Protein AF-A0A7S0EI15-F1 (afdb_monomer_lite)

Foldseek 3Di:
DCPVVDVQLADWDDQVPPDIDRPNQQCQAPQWDADPPGDIPRSVVLQVVQQVDAAPQPRHGRFGRFALPPPGPHTHGSSRLVVVQQWDADDPVRHTHRDPVPPDPVTRPDDDDDPPNPDD

Sequence (120 aa):
GDSAAAVQCGRMLPTGAGGWAHVNCLLWSSEVFEKEAGVVHGAPAALRRARRTFCAHCQMPGASVGCNAKKCANTYHFACARAAGVLYVLDSASTTYCCAEHVPPRLRGLPLPLRGERSV

Organism: NCBI:txid33657

pLDDT: mean 76.92, std 14.03, range [31.59, 94.88]

Radius of gyration: 13.56 Å; chains: 1; bounding box: 30×33×34 Å

InterPro domains:
  IPR001965 Zinc finger, PHD-type [SM00249] (54-103)
  IPR011011 Zinc finger, FYVE/PHD-type [SSF57903] (53-109)
  IPR013083 Zinc finger, RING/FYVE/PHD-type [G3DSA:3.30.40.10] (2-103)
  IPR034732 Extended PHD (ePHD) domain [PS51805] (1-103)

Structure (mmCIF, N/CA/C/O backbone):
data_AF-A0A7S0EI15-F1
#
_entry.id   AF-A0A7S0EI15-F1
#
loop_
_atom_site.group_PDB
_atom_site.id
_atom_site.type_symbol
_atom_site.label_atom_id
_atom_site.label_alt_id
_atom_site.label_comp_id
_atom_site.label_asym_id
_atom_site.label_entity_id
_atom_site.label_seq_id
_atom_site.pdbx_PDB_ins_code
_atom_site.Cartn_x
_atom_site.Cartn_y
_atom_site.Cartn_z
_atom_site.occupancy
_atom_site.B_iso_or_equiv
_atom_site.auth_seq_id
_atom_site.auth_comp_id
_atom_site.auth_asym_id
_atom_site.auth_atom_id
_atom_site.pdbx_PDB_model_num
ATOM 1 N N . GLY A 1 1 ? -11.994 -17.987 -3.245 1.00 41.94 1 GLY A N 1
ATOM 2 C CA . GLY A 1 1 ? -11.507 -17.019 -2.243 1.00 41.94 1 GLY A CA 1
ATOM 3 C C . GLY A 1 1 ? -10.588 -15.987 -2.865 1.00 41.94 1 GLY A C 1
ATOM 4 O O . GLY A 1 1 ? -10.846 -14.801 -2.724 1.00 41.94 1 GLY A O 1
ATOM 5 N N . ASP A 1 2 ? -9.560 -16.424 -3.595 1.00 49.69 2 ASP A N 1
ATOM 6 C CA . ASP A 1 2 ? -8.448 -15.563 -4.040 1.00 49.69 2 ASP A CA 1
ATOM 7 C C . ASP A 1 2 ? -8.696 -14.713 -5.296 1.00 49.69 2 ASP A C 1
ATOM 9 O O . ASP A 1 2 ? -8.020 -13.707 -5.510 1.00 49.69 2 ASP A O 1
ATOM 13 N N . SER A 1 3 ? -9.683 -15.063 -6.125 1.00 55.22 3 SER A N 1
ATOM 14 C CA . SER A 1 3 ? -9.892 -14.419 -7.430 1.00 55.22 3 SER A CA 1
ATOM 15 C C . SER A 1 3 ? -10.321 -12.951 -7.324 1.00 55.22 3 SER A C 1
ATOM 17 O O . SER A 1 3 ? -9.864 -12.123 -8.104 1.00 55.22 3 SER A O 1
ATOM 19 N N . ALA A 1 4 ? -11.150 -12.593 -6.337 1.00 58.50 4 ALA A N 1
ATOM 20 C CA . ALA A 1 4 ? -11.595 -11.209 -6.162 1.00 58.50 4 ALA A CA 1
ATOM 21 C C . ALA A 1 4 ? -10.459 -10.299 -5.671 1.00 58.50 4 ALA A C 1
ATOM 23 O O . ALA A 1 4 ? -10.308 -9.184 -6.162 1.00 58.50 4 ALA A O 1
ATOM 24 N N . ALA A 1 5 ? -9.622 -10.778 -4.746 1.00 58.31 5 ALA A N 1
ATOM 25 C CA . ALA A 1 5 ? -8.455 -10.030 -4.288 1.00 58.31 5 ALA A CA 1
ATOM 26 C C . ALA A 1 5 ? -7.421 -9.860 -5.414 1.00 58.31 5 ALA A C 1
ATOM 28 O O . ALA A 1 5 ? -6.882 -8.765 -5.572 1.00 58.31 5 ALA A O 1
ATOM 29 N N . ALA A 1 6 ? -7.197 -10.896 -6.232 1.00 61.88 6 ALA A N 1
ATOM 30 C CA . ALA A 1 6 ? -6.299 -10.838 -7.386 1.00 61.88 6 ALA A CA 1
ATOM 31 C C . ALA A 1 6 ? -6.751 -9.801 -8.431 1.00 61.88 6 ALA A C 1
ATOM 33 O O . ALA A 1 6 ? -5.946 -8.978 -8.863 1.00 61.88 6 ALA A O 1
ATOM 34 N N . VAL A 1 7 ? -8.048 -9.765 -8.769 1.00 66.62 7 VAL A N 1
ATOM 35 C CA . VAL A 1 7 ? -8.607 -8.758 -9.696 1.00 66.62 7 VAL A CA 1
ATOM 36 C C . VAL A 1 7 ? -8.364 -7.338 -9.179 1.00 66.62 7 VAL A C 1
ATOM 38 O O . VAL A 1 7 ? -7.999 -6.449 -9.941 1.00 66.62 7 VAL A O 1
ATOM 41 N N . GLN A 1 8 ? -8.507 -7.122 -7.871 1.00 74.06 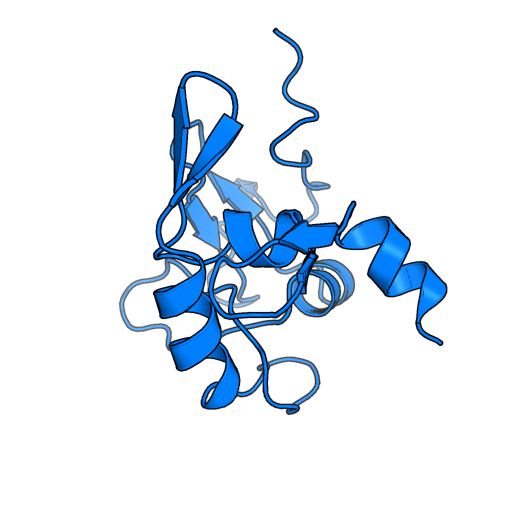8 GLN A N 1
ATOM 42 C CA . GLN A 1 8 ? -8.323 -5.801 -7.272 1.00 74.06 8 GLN A CA 1
ATOM 43 C C . GLN A 1 8 ? -6.848 -5.393 -7.170 1.00 74.06 8 GLN A C 1
ATOM 45 O O . GLN A 1 8 ? -6.500 -4.238 -7.408 1.00 74.06 8 GLN A O 1
ATOM 50 N N . CYS A 1 9 ? -5.960 -6.321 -6.812 1.00 81.94 9 CYS A N 1
ATOM 51 C CA . CYS A 1 9 ? -4.538 -6.023 -6.640 1.00 81.94 9 CYS A CA 1
ATOM 52 C C . CYS A 1 9 ? -3.793 -5.859 -7.981 1.00 81.94 9 CYS A C 1
ATOM 54 O O . CYS A 1 9 ? -2.680 -5.324 -8.000 1.00 81.94 9 CYS A O 1
ATOM 56 N N . GLY A 1 10 ? -4.421 -6.250 -9.093 1.00 84.25 10 GLY A N 1
ATOM 57 C CA . GLY A 1 10 ? -3.878 -6.127 -10.441 1.00 84.25 10 GLY A CA 1
ATOM 58 C C . GLY A 1 10 ? -2.874 -7.232 -10.778 1.00 84.25 10 GLY A C 1
ATOM 59 O O . GLY A 1 10 ? -2.726 -8.207 -10.047 1.00 84.25 10 GLY A O 1
ATOM 60 N N . ARG A 1 11 ? -2.170 -7.085 -11.908 1.00 85.25 11 ARG A N 1
ATOM 61 C CA . ARG A 1 11 ? -1.224 -8.099 -12.414 1.00 85.25 11 ARG A CA 1
ATOM 62 C C . ARG A 1 11 ? -0.058 -8.372 -11.454 1.00 85.25 11 ARG A C 1
ATOM 64 O O . ARG A 1 11 ? 0.322 -7.506 -10.667 1.00 85.25 11 ARG A O 1
ATOM 71 N N . MET A 1 12 ? 0.565 -9.540 -11.585 1.00 86.75 12 MET A N 1
ATOM 72 C CA . MET A 1 12 ? 1.792 -9.888 -10.862 1.00 86.75 12 MET A CA 1
ATOM 73 C C . MET A 1 12 ? 3.023 -9.255 -11.518 1.00 86.75 12 MET A C 1
ATOM 75 O O . MET A 1 12 ? 3.150 -9.250 -12.741 1.00 86.75 12 MET A O 1
ATOM 79 N N . LEU A 1 13 ? 3.944 -8.761 -10.696 1.00 85.06 13 LEU A N 1
ATOM 80 C CA . LEU A 1 13 ? 5.259 -8.280 -11.100 1.00 85.06 13 LEU A CA 1
ATOM 81 C C . LEU A 1 13 ? 6.358 -9.136 -10.460 1.00 85.06 13 LEU A C 1
ATOM 83 O O . LEU A 1 13 ? 6.220 -9.534 -9.295 1.00 85.06 13 LEU A O 1
ATOM 87 N N . PRO A 1 14 ? 7.457 -9.403 -11.186 1.00 84.44 14 PRO A N 1
ATOM 88 C CA . PRO A 1 14 ? 8.622 -10.057 -10.614 1.00 84.44 14 PRO A CA 1
ATOM 89 C C . PRO A 1 14 ? 9.285 -9.119 -9.601 1.00 84.44 14 PRO A C 1
ATOM 91 O O . PRO A 1 14 ? 9.452 -7.926 -9.841 1.00 84.44 14 PRO A O 1
ATOM 94 N N . THR A 1 15 ? 9.671 -9.653 -8.446 1.00 81.62 15 THR A N 1
ATOM 95 C CA . THR A 1 15 ? 10.151 -8.837 -7.318 1.00 81.62 15 THR A CA 1
ATOM 96 C C . THR A 1 15 ? 11.670 -8.691 -7.271 1.00 81.62 15 THR A C 1
ATOM 98 O O . THR A 1 15 ? 12.196 -8.042 -6.369 1.00 81.62 15 THR A O 1
ATOM 101 N N . GLY A 1 16 ? 12.392 -9.343 -8.190 1.00 75.62 16 GLY A N 1
ATOM 102 C CA . GLY A 1 16 ? 13.858 -9.431 -8.187 1.00 75.62 16 GLY A CA 1
ATOM 103 C C . GLY A 1 16 ? 14.443 -10.292 -7.056 1.00 75.62 16 GLY A C 1
ATOM 104 O O . GLY A 1 16 ? 15.639 -10.548 -7.047 1.00 75.62 16 GLY A O 1
ATOM 105 N N . ALA A 1 17 ? 13.612 -10.779 -6.126 1.00 69.56 17 ALA A N 1
ATOM 106 C CA . ALA A 1 17 ? 14.001 -11.625 -4.994 1.00 69.56 17 ALA A CA 1
ATOM 107 C C . ALA A 1 17 ? 13.529 -13.086 -5.159 1.00 69.56 17 ALA A C 1
ATOM 109 O O . ALA A 1 17 ? 13.254 -13.764 -4.172 1.00 69.56 17 ALA A O 1
ATOM 110 N N . GLY A 1 18 ? 13.366 -13.548 -6.405 1.00 78.88 18 GLY A N 1
ATOM 111 C CA . GLY A 1 18 ? 12.894 -14.904 -6.715 1.00 78.88 18 GLY A CA 1
ATOM 112 C C . GLY A 1 18 ? 11.396 -15.135 -6.475 1.00 78.88 18 GLY A C 1
ATOM 113 O O . GLY A 1 18 ? 10.972 -16.274 -6.319 1.00 78.88 18 GLY A O 1
ATOM 114 N N . GLY A 1 19 ? 10.586 -14.072 -6.426 1.00 83.81 19 GLY A N 1
ATOM 115 C CA . GLY A 1 19 ? 9.142 -14.176 -6.215 1.00 83.81 19 GLY A CA 1
ATOM 116 C C . GLY A 1 19 ? 8.335 -13.178 -7.036 1.00 83.81 19 GLY A C 1
ATOM 117 O O . GLY A 1 19 ? 8.880 -12.377 -7.796 1.00 83.81 19 GLY A O 1
ATOM 118 N N . TRP A 1 20 ? 7.023 -13.208 -6.825 1.00 87.00 20 TRP A N 1
ATOM 119 C CA . TRP A 1 20 ? 6.054 -12.365 -7.515 1.00 87.00 20 TRP A CA 1
ATOM 120 C C . TRP A 1 20 ? 5.183 -11.630 -6.501 1.00 87.00 20 TRP A C 1
ATOM 122 O O . TRP A 1 20 ? 4.868 -12.172 -5.441 1.00 87.00 20 TRP A O 1
ATOM 132 N N . ALA A 1 21 ? 4.778 -10.409 -6.826 1.00 87.50 21 ALA A N 1
ATOM 133 C CA . ALA A 1 21 ? 3.828 -9.650 -6.023 1.00 87.50 21 ALA A CA 1
ATOM 134 C C . ALA A 1 21 ? 2.894 -8.847 -6.925 1.00 87.50 21 ALA A C 1
ATOM 136 O O . ALA A 1 21 ? 3.290 -8.419 -8.007 1.00 87.50 21 ALA A O 1
ATOM 137 N N . HIS A 1 22 ? 1.658 -8.624 -6.481 1.00 87.44 22 HIS A N 1
ATOM 138 C CA . HIS A 1 22 ? 0.714 -7.808 -7.236 1.00 87.44 22 HIS A CA 1
ATOM 139 C C . HIS A 1 22 ? 1.214 -6.365 -7.382 1.00 87.44 22 HIS A C 1
ATOM 141 O O . HIS A 1 22 ? 1.741 -5.780 -6.429 1.00 87.44 22 HIS A O 1
ATOM 147 N N . VAL A 1 23 ? 0.977 -5.772 -8.551 1.00 84.69 23 VAL A N 1
ATOM 148 C CA . VAL A 1 23 ? 1.401 -4.409 -8.886 1.00 84.69 23 VAL A CA 1
ATOM 149 C C . VAL A 1 23 ? 0.889 -3.381 -7.880 1.00 84.69 23 VAL A C 1
ATOM 151 O O . VAL A 1 23 ? 1.680 -2.584 -7.384 1.00 84.69 23 VAL A O 1
ATOM 154 N N . ASN A 1 24 ? -0.385 -3.440 -7.478 1.00 84.69 24 ASN A N 1
ATOM 155 C CA . ASN A 1 24 ? -0.921 -2.474 -6.520 1.00 84.69 24 ASN A CA 1
ATOM 156 C C . ASN A 1 24 ? -0.417 -2.724 -5.092 1.00 84.69 24 ASN A C 1
ATOM 158 O O . ASN A 1 24 ? -0.266 -1.776 -4.332 1.00 84.69 24 ASN A O 1
ATOM 162 N N . CYS A 1 25 ? -0.085 -3.965 -4.718 1.00 86.31 25 CYS A N 1
ATOM 163 C CA . CYS A 1 25 ? 0.557 -4.222 -3.426 1.00 86.31 25 CYS A CA 1
ATOM 164 C C . CYS A 1 25 ? 1.950 -3.584 -3.355 1.00 86.31 25 CYS A C 1
ATOM 166 O O . CYS A 1 25 ? 2.337 -3.079 -2.303 1.00 86.31 25 CYS A O 1
ATOM 168 N N . LEU A 1 26 ? 2.691 -3.589 -4.466 1.00 86.69 26 LEU A N 1
ATOM 169 C CA . LEU A 1 26 ? 3.999 -2.950 -4.549 1.00 86.69 26 LEU A CA 1
ATOM 170 C C . LEU A 1 26 ? 3.864 -1.430 -4.608 1.00 86.69 26 LEU A C 1
ATOM 172 O O . LEU A 1 26 ? 4.340 -0.771 -3.698 1.00 86.69 26 LEU A O 1
ATOM 176 N N . LEU A 1 27 ? 3.181 -0.880 -5.614 1.00 84.44 27 LEU A N 1
ATOM 177 C CA . LEU A 1 27 ? 3.148 0.566 -5.883 1.00 84.44 27 LEU A CA 1
ATOM 178 C C . LEU A 1 27 ? 2.541 1.419 -4.758 1.00 84.44 27 LEU A C 1
ATOM 180 O O . LEU A 1 27 ? 2.775 2.621 -4.719 1.00 84.44 27 LEU A O 1
ATOM 184 N N . TRP A 1 28 ? 1.763 0.810 -3.862 1.00 84.56 28 TRP A N 1
ATOM 185 C CA . TRP A 1 28 ? 1.181 1.470 -2.690 1.00 84.56 28 TRP A CA 1
ATOM 186 C C . TRP A 1 28 ? 1.988 1.262 -1.402 1.00 84.56 28 TRP A C 1
ATOM 188 O O . TRP A 1 28 ? 1.577 1.688 -0.322 1.00 84.56 28 TRP A O 1
ATOM 198 N N . SER A 1 29 ? 3.132 0.588 -1.492 1.00 86.50 29 SER A N 1
ATOM 199 C CA . SER A 1 29 ? 4.087 0.485 -0.392 1.00 86.50 29 SER A CA 1
ATOM 200 C C . SER A 1 29 ? 4.954 1.739 -0.337 1.00 86.50 29 SER A C 1
ATOM 202 O O . SER A 1 29 ? 5.425 2.210 -1.366 1.00 86.50 29 SER A O 1
ATOM 204 N N . SER A 1 30 ? 5.220 2.250 0.865 1.00 80.12 30 SER A N 1
ATOM 205 C CA . SER A 1 30 ? 5.930 3.521 1.076 1.00 80.12 30 SER A CA 1
ATOM 206 C C . SER A 1 30 ? 7.339 3.578 0.471 1.00 80.12 30 SER A C 1
ATOM 208 O O . SER A 1 30 ? 7.824 4.657 0.154 1.00 80.12 30 SER A O 1
ATOM 210 N N . GLU A 1 31 ? 8.012 2.437 0.322 1.00 82.94 31 GLU A N 1
ATOM 211 C CA . GLU A 1 31 ? 9.375 2.349 -0.219 1.00 82.94 31 GLU A CA 1
ATOM 212 C C . GLU A 1 31 ? 9.425 2.107 -1.727 1.00 82.94 31 GLU A C 1
ATOM 214 O O . GLU A 1 31 ? 10.515 2.055 -2.302 1.00 82.94 31 GLU A O 1
ATOM 219 N N . VAL A 1 32 ? 8.270 1.883 -2.356 1.00 86.50 32 VAL A N 1
ATOM 220 C CA . VAL A 1 32 ? 8.187 1.519 -3.765 1.00 86.50 32 VAL A CA 1
ATOM 221 C C . VAL A 1 32 ? 7.865 2.745 -4.590 1.00 86.50 32 VAL A C 1
ATOM 223 O O . VAL A 1 32 ? 6.918 3.480 -4.325 1.00 86.50 32 VAL A O 1
ATOM 226 N N . PHE A 1 33 ? 8.637 2.924 -5.647 1.00 82.50 33 PHE A N 1
ATOM 227 C CA . PHE A 1 33 ? 8.397 3.958 -6.634 1.00 82.50 33 PHE A CA 1
ATOM 228 C C . PHE A 1 33 ? 8.689 3.416 -8.027 1.00 82.50 33 PHE A C 1
ATOM 230 O O . PHE A 1 33 ? 9.462 2.473 -8.214 1.00 82.50 33 PHE A O 1
ATOM 237 N N . GLU A 1 34 ? 8.029 4.019 -9.002 1.00 81.44 34 GLU A N 1
ATOM 238 C CA . GLU A 1 34 ? 8.139 3.684 -10.413 1.00 81.44 34 GLU A CA 1
ATOM 239 C C . GLU A 1 34 ? 8.999 4.753 -11.086 1.00 81.44 34 GLU A C 1
ATOM 241 O O . GLU A 1 34 ? 8.786 5.947 -10.862 1.00 81.44 34 GLU A O 1
ATOM 246 N N . LYS A 1 35 ? 10.011 4.325 -11.841 1.00 78.50 35 LYS A N 1
ATOM 247 C CA . LYS A 1 35 ? 10.830 5.200 -12.689 1.00 78.50 35 LYS A CA 1
ATOM 248 C C . LYS A 1 35 ? 10.315 5.178 -14.132 1.00 78.50 35 LYS A C 1
ATOM 250 O O . LYS A 1 35 ? 9.331 4.509 -14.446 1.00 78.50 35 LYS A O 1
ATOM 255 N N . GLU A 1 36 ? 10.999 5.914 -15.006 1.00 78.12 36 GLU A N 1
ATOM 256 C CA . GLU A 1 36 ? 10.786 5.894 -16.455 1.00 78.12 36 GLU A CA 1
ATOM 257 C C . GLU A 1 36 ? 10.641 4.463 -17.000 1.00 78.12 36 GLU A C 1
ATOM 259 O O . GLU A 1 36 ? 11.234 3.512 -16.484 1.00 78.12 36 GLU A O 1
ATOM 264 N N . ALA A 1 37 ? 9.814 4.316 -18.038 1.00 75.31 37 ALA A N 1
ATOM 265 C CA . ALA A 1 37 ? 9.479 3.037 -18.672 1.00 75.31 37 ALA A CA 1
ATOM 266 C C . ALA A 1 37 ? 8.827 1.978 -17.750 1.00 75.31 37 ALA A C 1
ATOM 268 O O . ALA A 1 37 ? 8.767 0.802 -18.105 1.00 75.31 37 ALA A O 1
ATOM 269 N N . GLY A 1 38 ? 8.308 2.375 -16.583 1.00 72.81 38 GLY A N 1
ATOM 270 C CA . GLY A 1 38 ? 7.526 1.498 -15.707 1.00 72.81 38 GLY A CA 1
ATOM 271 C C . GLY A 1 38 ? 8.358 0.548 -14.842 1.00 72.81 38 GLY A C 1
ATOM 272 O O . GLY A 1 38 ? 7.863 -0.479 -14.366 1.00 72.81 38 GLY A O 1
ATOM 273 N N . VAL A 1 39 ? 9.640 0.865 -14.640 1.00 79.75 39 VAL A N 1
ATOM 274 C CA . VAL A 1 39 ? 10.532 0.061 -13.797 1.00 79.75 39 VAL A CA 1
ATOM 275 C C . VAL A 1 39 ? 10.236 0.329 -12.322 1.00 79.75 39 VAL A C 1
ATOM 277 O O . VAL A 1 39 ? 10.353 1.456 -11.838 1.00 79.75 39 VAL A O 1
ATOM 280 N N . VAL A 1 40 ? 9.884 -0.727 -11.585 1.00 82.81 40 VAL A N 1
ATOM 281 C CA . VAL A 1 40 ? 9.543 -0.657 -10.158 1.00 82.81 40 VAL A CA 1
ATOM 282 C C . VAL A 1 40 ? 10.786 -0.866 -9.293 1.00 82.81 40 VAL A C 1
ATOM 284 O O . VAL A 1 40 ? 11.433 -1.912 -9.346 1.00 82.81 40 VAL A O 1
ATOM 287 N N . HIS A 1 41 ? 11.090 0.111 -8.442 1.00 86.19 41 HIS A N 1
ATOM 288 C CA . HIS A 1 41 ? 12.191 0.071 -7.479 1.00 86.19 41 HIS A CA 1
ATOM 289 C C . HIS A 1 41 ? 11.677 -0.118 -6.048 1.00 86.19 41 HIS A C 1
ATOM 291 O O . HIS A 1 41 ? 10.511 0.113 -5.751 1.00 86.19 41 HIS A O 1
ATOM 297 N N . GLY A 1 42 ? 12.547 -0.573 -5.141 1.00 88.06 42 GLY A N 1
ATOM 298 C CA . GLY A 1 42 ? 12.212 -0.717 -3.717 1.00 88.06 42 GLY A CA 1
ATOM 299 C C . GLY A 1 42 ? 11.367 -1.947 -3.356 1.00 88.06 42 GLY A C 1
ATOM 300 O O . GLY A 1 42 ? 11.211 -2.248 -2.172 1.00 88.06 42 GLY A O 1
ATOM 301 N N . ALA A 1 43 ? 10.903 -2.726 -4.340 1.00 88.19 43 ALA A N 1
ATOM 302 C CA . ALA A 1 43 ? 10.084 -3.922 -4.118 1.00 88.19 43 ALA A CA 1
ATOM 303 C C . ALA A 1 43 ? 10.704 -4.938 -3.130 1.00 88.19 43 ALA A C 1
ATOM 305 O O . ALA A 1 43 ? 9.999 -5.365 -2.212 1.00 88.19 43 ALA A O 1
ATOM 306 N N . PRO A 1 44 ? 12.009 -5.285 -3.196 1.00 88.62 44 PRO A N 1
ATOM 307 C CA . PRO A 1 44 ? 12.610 -6.177 -2.204 1.00 88.62 44 PRO A CA 1
ATOM 308 C C . PRO A 1 44 ? 12.535 -5.645 -0.766 1.00 88.62 44 PRO A C 1
ATOM 310 O O . PRO A 1 44 ? 12.339 -6.424 0.166 1.00 88.62 44 PRO A O 1
ATOM 313 N N . ALA A 1 45 ? 12.693 -4.332 -0.567 1.00 89.44 45 ALA A N 1
ATOM 314 C CA . ALA A 1 45 ? 12.634 -3.719 0.759 1.00 89.44 45 ALA A CA 1
ATOM 315 C C . ALA A 1 45 ? 11.206 -3.745 1.316 1.00 89.44 45 ALA A C 1
ATOM 317 O O . ALA A 1 45 ? 11.001 -4.219 2.437 1.00 89.44 45 ALA A O 1
ATOM 318 N N . ALA A 1 46 ? 10.227 -3.349 0.498 1.00 89.62 46 ALA A N 1
ATOM 319 C CA . ALA A 1 46 ? 8.813 -3.402 0.857 1.00 89.62 46 ALA A CA 1
ATOM 320 C C . ALA A 1 46 ? 8.369 -4.823 1.231 1.00 89.62 46 ALA A C 1
ATOM 322 O O . ALA A 1 46 ? 7.716 -5.022 2.252 1.00 89.62 46 ALA A O 1
ATOM 323 N N . LEU A 1 47 ? 8.794 -5.838 0.471 1.00 89.00 47 LEU A N 1
ATOM 324 C CA . LEU A 1 47 ? 8.461 -7.236 0.760 1.00 89.00 47 LEU A CA 1
ATOM 325 C C . LEU A 1 47 ? 9.103 -7.746 2.050 1.00 89.00 47 LEU A C 1
ATOM 327 O O . LEU A 1 47 ? 8.458 -8.466 2.813 1.00 89.00 47 LEU A O 1
ATOM 331 N N . ARG A 1 48 ? 10.364 -7.382 2.320 1.00 90.06 48 ARG A N 1
ATOM 332 C CA . ARG A 1 48 ? 11.025 -7.746 3.584 1.00 90.06 48 ARG A CA 1
ATOM 333 C C . ARG A 1 48 ? 10.308 -7.144 4.787 1.00 90.06 48 ARG A C 1
ATOM 335 O O . ARG A 1 48 ? 10.136 -7.855 5.776 1.00 90.06 48 ARG A O 1
ATOM 342 N N . ARG A 1 49 ? 9.876 -5.879 4.699 1.00 91.12 49 ARG A N 1
ATOM 343 C CA . ARG A 1 49 ? 9.059 -5.243 5.742 1.00 91.12 49 ARG A CA 1
ATOM 344 C C . ARG A 1 49 ? 7.725 -5.968 5.887 1.00 91.12 49 ARG A C 1
ATOM 346 O O . ARG A 1 49 ? 7.416 -6.442 6.975 1.00 91.12 49 ARG A O 1
ATOM 353 N N . ALA A 1 50 ? 7.002 -6.145 4.783 1.00 91.06 50 ALA A N 1
ATOM 354 C CA . ALA A 1 50 ? 5.659 -6.714 4.775 1.00 91.06 50 ALA A CA 1
ATOM 355 C C . ALA A 1 50 ? 5.577 -8.096 5.438 1.00 91.06 50 ALA A C 1
ATOM 357 O O . ALA A 1 50 ? 4.620 -8.382 6.154 1.00 91.06 50 ALA A O 1
ATOM 358 N N . ARG A 1 51 ? 6.608 -8.939 5.285 1.00 90.06 51 ARG A N 1
ATOM 359 C CA . ARG A 1 51 ? 6.690 -10.254 5.956 1.00 90.06 51 ARG A CA 1
ATOM 360 C C . ARG A 1 51 ? 6.601 -10.186 7.483 1.00 90.06 51 ARG A C 1
ATOM 362 O O . ARG A 1 51 ? 6.222 -11.173 8.100 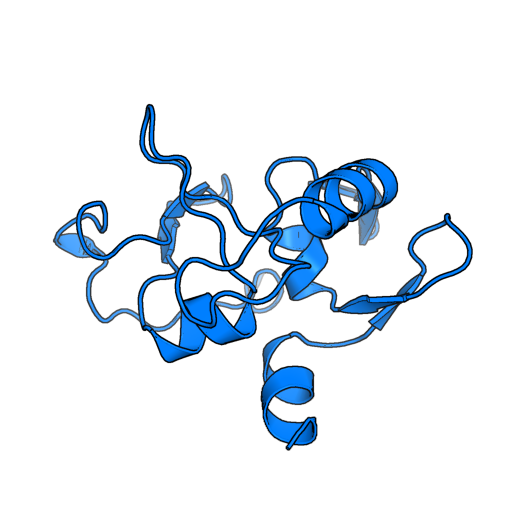1.00 90.06 51 ARG A O 1
ATOM 369 N N . ARG A 1 52 ? 6.972 -9.055 8.085 1.00 92.56 52 ARG A N 1
ATOM 370 C CA . ARG A 1 52 ? 6.955 -8.821 9.537 1.00 92.56 52 ARG A CA 1
ATOM 371 C C . ARG A 1 52 ? 5.820 -7.891 9.965 1.00 92.56 52 ARG A C 1
ATOM 373 O O . ARG A 1 52 ? 5.733 -7.544 11.138 1.00 92.56 52 ARG A O 1
ATOM 380 N N . THR A 1 53 ? 4.979 -7.461 9.030 1.00 93.31 53 THR A N 1
ATOM 381 C CA . THR A 1 53 ? 3.937 -6.469 9.275 1.00 93.31 53 THR A CA 1
ATOM 382 C C . THR A 1 53 ? 2.561 -7.102 9.138 1.00 93.31 53 THR A C 1
ATOM 384 O O . THR A 1 53 ? 2.225 -7.694 8.110 1.00 93.31 53 THR A O 1
ATOM 387 N N . PHE A 1 54 ? 1.766 -6.960 10.194 1.00 94.25 54 PHE A N 1
ATOM 388 C CA . PHE A 1 54 ? 0.403 -7.466 10.267 1.00 94.25 54 PHE A CA 1
ATOM 389 C C . PHE A 1 54 ? -0.580 -6.452 9.688 1.00 94.25 54 PHE A C 1
ATOM 391 O O . PHE A 1 54 ? -0.430 -5.242 9.871 1.00 94.25 54 PHE A O 1
ATOM 398 N N . CYS A 1 55 ? -1.586 -6.948 8.973 1.00 92.56 55 CYS A N 1
ATOM 399 C CA . CYS A 1 55 ? -2.652 -6.113 8.451 1.00 92.56 55 CYS A CA 1
ATOM 400 C C . CYS A 1 55 ? -3.584 -5.667 9.579 1.00 92.56 55 CYS A C 1
ATOM 402 O O . CYS A 1 55 ? -4.168 -6.506 10.253 1.00 92.56 55 CYS A O 1
ATOM 404 N N . ALA A 1 56 ? -3.829 -4.366 9.713 1.00 91.12 56 ALA A N 1
ATOM 405 C CA . ALA A 1 56 ? -4.768 -3.848 10.708 1.00 91.12 56 ALA A CA 1
ATOM 406 C C . ALA A 1 56 ? -6.239 -4.273 10.468 1.00 91.12 56 ALA A C 1
ATOM 408 O O . ALA A 1 56 ? -7.041 -4.228 11.393 1.00 91.12 56 ALA A O 1
ATOM 409 N N . HIS A 1 57 ? -6.595 -4.735 9.261 1.00 88.94 57 HIS A N 1
ATOM 410 C CA . HIS A 1 57 ? -7.939 -5.237 8.946 1.00 88.94 57 HIS A CA 1
ATOM 411 C C . HIS A 1 57 ? -8.094 -6.743 9.200 1.00 88.94 57 HIS A C 1
ATOM 413 O O . HIS A 1 57 ? -8.976 -7.142 9.950 1.00 88.94 57 HIS A O 1
ATOM 419 N N . CYS A 1 58 ? -7.250 -7.585 8.590 1.00 92.12 58 CYS A N 1
ATOM 420 C CA . CYS A 1 58 ? -7.389 -9.045 8.679 1.00 92.12 58 CYS A CA 1
ATOM 421 C C . CYS A 1 58 ? -6.456 -9.706 9.704 1.00 92.12 58 CYS A C 1
ATOM 423 O O . CYS A 1 58 ? -6.540 -10.912 9.896 1.00 92.12 58 CYS A O 1
ATOM 425 N N . GLN A 1 59 ? -5.556 -8.944 10.337 1.00 93.44 59 GLN A N 1
ATOM 426 C CA . GLN A 1 59 ? -4.596 -9.417 11.345 1.00 93.44 59 GLN A CA 1
ATOM 427 C C . GLN A 1 59 ? -3.638 -10.519 10.853 1.00 93.44 59 GLN A C 1
ATOM 429 O O . GLN A 1 59 ? -3.012 -11.206 11.652 1.00 93.44 59 GLN A O 1
ATOM 434 N N . MET A 1 60 ? -3.466 -10.657 9.533 1.00 94.88 60 MET A N 1
ATOM 435 C CA . MET A 1 60 ? -2.512 -11.586 8.914 1.00 94.88 60 MET A CA 1
ATOM 436 C C . MET A 1 60 ? -1.239 -10.857 8.448 1.00 94.88 60 MET A C 1
ATOM 438 O O . MET A 1 60 ? -1.316 -9.678 8.079 1.00 94.88 60 MET A O 1
ATOM 442 N N . PRO A 1 61 ? -0.067 -11.524 8.428 1.00 93.31 61 PRO A N 1
ATOM 443 C CA . PRO A 1 61 ? 1.178 -10.931 7.938 1.00 93.31 61 PRO A CA 1
ATOM 444 C C . PRO A 1 61 ? 1.148 -10.658 6.422 1.00 93.31 61 PRO A C 1
ATOM 446 O O . PRO A 1 61 ? 0.304 -11.172 5.684 1.00 93.31 61 PRO A O 1
ATOM 449 N N . GLY A 1 62 ? 2.097 -9.858 5.930 1.00 91.25 62 GLY A N 1
ATOM 450 C CA . GLY A 1 62 ? 2.245 -9.539 4.503 1.00 91.25 62 GLY A CA 1
ATOM 451 C C . GLY A 1 62 ? 1.671 -8.181 4.094 1.00 91.25 62 GLY A C 1
ATOM 452 O O . GLY A 1 62 ? 1.571 -7.899 2.901 1.00 91.25 62 GLY A O 1
ATOM 453 N N . ALA A 1 63 ? 1.284 -7.344 5.056 1.00 92.06 63 ALA A N 1
ATOM 454 C CA . ALA A 1 63 ? 0.754 -6.013 4.795 1.00 92.06 63 ALA A CA 1
ATOM 455 C C . ALA A 1 63 ? 1.881 -5.033 4.438 1.00 92.06 63 ALA A C 1
ATOM 457 O O . ALA A 1 63 ? 2.887 -4.964 5.139 1.00 92.06 63 ALA A O 1
ATOM 458 N N . SER A 1 64 ? 1.711 -4.255 3.370 1.00 90.56 64 SER A N 1
ATOM 459 C CA . SER A 1 64 ? 2.757 -3.352 2.861 1.00 90.56 64 SER A CA 1
ATOM 460 C C . SER A 1 64 ? 2.298 -1.900 2.680 1.00 90.56 64 SER A C 1
ATOM 462 O O . SER A 1 64 ? 3.130 -0.989 2.643 1.00 90.56 64 SER A O 1
ATOM 464 N N . VAL A 1 65 ? 0.984 -1.663 2.644 1.00 88.50 65 VAL A N 1
ATOM 465 C CA . VAL A 1 65 ? 0.378 -0.346 2.413 1.00 88.50 65 VAL A CA 1
ATOM 466 C C . VAL A 1 65 ? 0.224 0.393 3.741 1.00 88.50 65 VAL A C 1
ATOM 468 O O . VAL A 1 65 ? -0.678 0.089 4.525 1.00 88.50 65 VAL A O 1
ATOM 471 N N . GLY A 1 66 ? 1.137 1.325 4.019 1.00 87.44 66 GLY A N 1
ATOM 472 C CA . GLY A 1 66 ? 1.188 2.090 5.270 1.00 87.44 66 GLY A CA 1
ATOM 473 C C . GLY A 1 66 ? 0.377 3.386 5.221 1.00 87.44 66 GLY A C 1
ATOM 474 O O . GLY A 1 66 ? 0.216 3.987 4.160 1.00 87.44 66 GLY A O 1
ATOM 475 N N . CYS A 1 67 ? -0.122 3.830 6.376 1.00 85.38 67 CYS A N 1
ATOM 476 C CA . CYS A 1 67 ? -0.814 5.112 6.489 1.00 85.38 67 CYS A CA 1
ATOM 477 C C . CYS A 1 67 ? 0.194 6.269 6.512 1.00 85.38 67 CYS A C 1
ATOM 479 O O . CYS A 1 67 ? 1.147 6.245 7.284 1.00 85.38 67 CYS A O 1
ATOM 481 N N . ASN A 1 68 ? -0.048 7.318 5.725 1.00 80.50 68 ASN A N 1
ATOM 482 C CA . ASN A 1 68 ? 0.804 8.508 5.686 1.00 80.50 68 ASN A CA 1
ATOM 483 C C . ASN A 1 68 ? 0.583 9.474 6.868 1.00 80.50 68 ASN A C 1
ATOM 485 O O . ASN A 1 68 ? 1.268 10.489 6.996 1.00 80.50 68 ASN A O 1
ATOM 489 N N . ALA A 1 69 ? -0.385 9.203 7.747 1.00 81.12 69 ALA A N 1
ATOM 490 C CA . ALA A 1 69 ? -0.579 10.022 8.936 1.00 81.12 69 ALA A CA 1
ATOM 491 C C . ALA A 1 69 ? 0.649 9.934 9.855 1.00 81.12 69 ALA A C 1
ATOM 493 O O . ALA A 1 69 ? 1.134 8.845 10.172 1.00 81.12 69 ALA A O 1
ATOM 494 N N . LYS A 1 70 ? 1.144 11.092 10.312 1.00 78.25 70 LYS A N 1
ATOM 495 C CA . LYS A 1 70 ? 2.291 11.159 11.226 1.00 78.25 70 LYS A CA 1
ATOM 496 C C . LYS A 1 70 ? 2.024 10.279 12.452 1.00 78.25 70 LYS A C 1
ATOM 498 O O . LYS A 1 70 ? 0.994 10.429 13.099 1.00 78.25 70 LYS A O 1
ATOM 503 N N . LYS A 1 71 ? 2.985 9.410 12.786 1.00 83.62 71 LYS A N 1
ATOM 504 C CA . LYS A 1 71 ? 2.940 8.456 13.915 1.00 83.62 71 LYS A CA 1
ATOM 505 C C . LYS A 1 71 ? 1.910 7.320 13.792 1.00 83.62 71 LYS A C 1
ATOM 507 O O . LYS A 1 71 ? 1.763 6.554 14.739 1.00 83.62 71 LYS A O 1
ATOM 512 N N . CYS A 1 72 ? 1.225 7.160 12.659 1.00 86.50 72 CYS A N 1
ATOM 513 C CA . CYS A 1 72 ? 0.348 6.011 12.459 1.00 86.50 72 CYS A CA 1
ATOM 514 C C . CYS A 1 72 ? 1.165 4.782 12.034 1.00 86.50 72 CYS A C 1
ATOM 516 O O . CYS A 1 72 ? 1.852 4.812 11.017 1.00 86.50 72 CYS A O 1
ATOM 518 N N . ALA A 1 73 ? 1.081 3.697 12.805 1.00 86.69 73 ALA A N 1
ATOM 519 C CA . ALA A 1 73 ? 1.771 2.437 12.508 1.00 86.69 73 ALA A CA 1
ATOM 520 C C . ALA A 1 73 ? 0.912 1.445 11.701 1.00 86.69 73 ALA A C 1
ATOM 522 O O . ALA A 1 73 ? 1.380 0.368 11.324 1.00 86.69 73 ALA A O 1
ATOM 523 N N . ASN A 1 74 ? -0.352 1.789 11.434 1.00 89.88 74 ASN A N 1
ATOM 524 C CA . ASN A 1 74 ? -1.271 0.888 10.755 1.00 89.88 74 ASN A CA 1
ATOM 525 C C . ASN A 1 74 ? -0.823 0.644 9.315 1.00 89.88 74 ASN A C 1
ATOM 527 O O . AS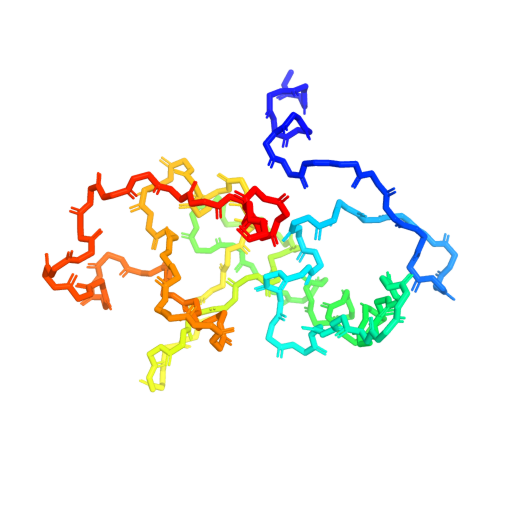N A 1 74 ? -0.565 1.571 8.541 1.00 89.88 74 ASN A O 1
ATOM 531 N N . THR A 1 75 ? -0.779 -0.636 8.966 1.00 90.50 75 THR A N 1
ATOM 532 C CA . THR A 1 75 ? -0.435 -1.120 7.635 1.00 90.50 75 THR A CA 1
ATOM 533 C C . THR A 1 75 ? -1.490 -2.125 7.194 1.00 90.50 75 THR A C 1
ATOM 535 O O . THR A 1 75 ? -2.044 -2.862 8.011 1.00 90.50 75 THR A O 1
ATOM 538 N N . TYR A 1 76 ? -1.787 -2.162 5.900 1.00 89.94 76 TYR A N 1
ATOM 539 C CA . TYR A 1 76 ? -2.820 -3.017 5.330 1.00 89.94 76 TYR A CA 1
ATOM 540 C C . TYR A 1 76 ? -2.306 -3.769 4.103 1.00 89.94 76 TYR A C 1
ATOM 542 O O . TYR A 1 76 ? -1.366 -3.340 3.428 1.00 89.94 76 TYR A O 1
ATOM 550 N N . HIS A 1 77 ? -2.940 -4.895 3.775 1.00 90.88 77 HIS A N 1
ATOM 551 C CA . HIS A 1 77 ? -2.913 -5.367 2.391 1.00 90.88 77 HIS A CA 1
ATOM 552 C C . HIS A 1 77 ? -3.703 -4.390 1.522 1.00 90.88 77 HIS A C 1
ATOM 554 O O . HIS A 1 77 ? -4.696 -3.822 1.977 1.00 90.88 77 HIS A O 1
ATOM 560 N N . PHE A 1 78 ? -3.324 -4.255 0.253 1.00 87.06 78 PHE A N 1
ATOM 561 C CA . PHE A 1 78 ? -4.040 -3.393 -0.687 1.00 87.06 78 PHE A CA 1
ATOM 562 C C . PHE A 1 78 ? -5.539 -3.738 -0.766 1.00 87.06 78 PHE A C 1
ATOM 564 O O . PHE A 1 78 ? -6.388 -2.873 -0.559 1.00 87.06 78 PHE A O 1
ATOM 571 N N . ALA A 1 79 ? -5.876 -5.018 -0.965 1.00 86.88 79 ALA A N 1
ATOM 572 C CA . ALA A 1 79 ? -7.268 -5.473 -1.004 1.00 86.88 79 ALA A CA 1
ATOM 573 C C . ALA A 1 79 ? -8.017 -5.222 0.316 1.00 86.88 79 ALA A C 1
ATOM 575 O O . ALA A 1 79 ? -9.172 -4.814 0.292 1.00 86.88 79 ALA A O 1
ATOM 576 N N . CYS A 1 80 ? -7.357 -5.403 1.464 1.00 88.06 80 CYS A N 1
ATOM 577 C CA . CYS A 1 80 ? -7.960 -5.139 2.772 1.00 88.06 80 CYS A CA 1
ATOM 578 C C . CYS A 1 80 ? -8.261 -3.650 2.972 1.00 88.06 80 CYS A C 1
ATOM 580 O O . CYS A 1 80 ? -9.333 -3.292 3.449 1.00 88.06 80 CYS A O 1
ATOM 582 N N . ALA A 1 81 ? -7.338 -2.775 2.570 1.00 84.12 81 ALA A N 1
ATOM 583 C CA . ALA A 1 81 ? -7.537 -1.334 2.649 1.00 84.12 81 ALA A CA 1
ATOM 584 C C . ALA A 1 81 ? -8.686 -0.866 1.733 1.00 84.12 81 ALA A C 1
ATOM 586 O O . ALA A 1 81 ? -9.432 0.045 2.095 1.00 84.12 81 ALA A O 1
ATOM 587 N N . ARG A 1 82 ? -8.871 -1.520 0.575 1.00 80.25 82 ARG A N 1
ATOM 588 C CA . ARG A 1 82 ? -10.031 -1.298 -0.306 1.00 80.25 82 ARG A CA 1
ATOM 589 C C . ARG A 1 82 ? -11.331 -1.821 0.293 1.00 80.25 82 ARG A C 1
ATOM 591 O O . ARG A 1 82 ? -12.314 -1.092 0.290 1.00 80.25 82 ARG A O 1
ATOM 598 N N . ALA A 1 83 ? -11.335 -3.044 0.821 1.00 82.56 83 ALA A N 1
ATOM 599 C CA . ALA A 1 83 ? -12.514 -3.652 1.437 1.00 82.56 83 ALA A CA 1
ATOM 600 C C . ALA A 1 83 ? -13.011 -2.849 2.648 1.00 82.56 83 ALA A C 1
ATOM 602 O O . ALA A 1 83 ? -14.212 -2.672 2.818 1.00 82.56 83 ALA A O 1
ATOM 603 N N . ALA A 1 84 ? -12.090 -2.304 3.445 1.00 78.81 84 ALA A N 1
ATOM 604 C CA . ALA A 1 84 ? -12.417 -1.430 4.566 1.00 78.81 84 ALA A CA 1
ATOM 605 C C . ALA A 1 84 ? -12.776 0.011 4.145 1.00 78.81 84 ALA A C 1
ATOM 607 O O . ALA A 1 84 ? -13.131 0.817 5.000 1.00 78.81 84 ALA A O 1
ATOM 608 N N . GLY A 1 85 ? -12.665 0.364 2.857 1.00 75.19 85 GLY A N 1
ATOM 609 C CA . GLY A 1 85 ? -12.943 1.717 2.367 1.00 75.19 85 GLY A CA 1
ATOM 610 C C . GLY A 1 85 ? -12.020 2.774 2.975 1.00 75.19 85 GLY A C 1
ATOM 611 O O . GLY A 1 85 ? -12.416 3.926 3.144 1.00 75.19 85 GLY A O 1
ATOM 612 N N . VAL A 1 86 ? -10.807 2.384 3.367 1.00 71.38 86 VAL A N 1
ATOM 613 C CA . VAL A 1 86 ? -9.886 3.269 4.085 1.00 71.38 86 VAL A CA 1
ATOM 614 C C . VAL A 1 86 ? -8.769 3.798 3.210 1.00 71.38 86 VAL A C 1
ATOM 616 O O . VAL A 1 86 ? -8.089 4.696 3.673 1.00 71.38 86 VAL A O 1
ATOM 619 N N . LEU A 1 87 ? -8.569 3.273 2.000 1.00 73.12 87 LEU A N 1
ATOM 620 C CA . LEU A 1 87 ? -7.452 3.611 1.120 1.00 73.12 87 LEU A CA 1
ATOM 621 C C . LEU A 1 87 ? -7.750 4.844 0.244 1.00 73.12 87 LEU A C 1
ATOM 623 O O . LEU A 1 87 ? -8.716 4.820 -0.511 1.00 73.12 87 LEU A O 1
ATOM 627 N N . TYR A 1 88 ? -6.898 5.878 0.303 1.00 68.62 88 TYR A N 1
ATOM 628 C CA . TYR A 1 88 ? -7.054 7.152 -0.427 1.00 68.62 88 TYR A CA 1
ATOM 629 C C . TYR A 1 88 ? -5.726 7.673 -0.989 1.00 68.62 88 TYR A C 1
ATOM 631 O O . TYR A 1 88 ? -4.703 7.538 -0.319 1.00 68.62 88 TYR A O 1
ATOM 639 N N . VAL A 1 89 ? -5.759 8.328 -2.161 1.00 65.94 89 VAL A N 1
ATOM 640 C CA . VAL A 1 89 ? -4.626 9.092 -2.724 1.00 65.94 89 VAL A CA 1
ATOM 641 C C . VAL A 1 89 ? -4.877 10.585 -2.581 1.00 65.94 89 VAL A C 1
ATOM 643 O O . VAL A 1 89 ? -5.888 11.087 -3.070 1.00 65.94 89 VAL A O 1
ATOM 646 N N . LEU A 1 90 ? -3.928 11.302 -1.988 1.00 57.25 90 LEU A N 1
ATOM 647 C CA . LEU A 1 90 ? -3.795 12.741 -2.206 1.00 57.25 90 LEU A CA 1
ATOM 648 C C . LEU A 1 90 ? -2.836 12.980 -3.374 1.00 57.25 90 LEU A C 1
ATOM 650 O O . LEU A 1 90 ? -1.739 12.425 -3.376 1.00 57.25 90 LEU A O 1
ATOM 654 N N . ASP A 1 91 ? -3.315 13.769 -4.345 1.00 60.69 91 ASP A N 1
ATOM 655 C CA . ASP A 1 91 ? -2.570 14.390 -5.449 1.00 60.69 91 ASP A CA 1
ATOM 656 C C . ASP A 1 91 ? -1.670 13.453 -6.300 1.00 60.69 91 ASP A C 1
ATOM 658 O O . ASP A 1 91 ? -1.878 12.240 -6.393 1.00 60.69 91 ASP A O 1
ATOM 662 N N . SER A 1 92 ? -0.738 14.022 -7.068 1.00 56.09 92 SER A N 1
ATOM 663 C CA . SER A 1 92 ? 0.242 13.307 -7.902 1.00 56.09 92 SER A CA 1
ATOM 664 C C . SER A 1 92 ? 1.326 12.585 -7.089 1.00 56.09 92 SER A C 1
ATOM 666 O O . SER A 1 92 ? 1.943 11.654 -7.608 1.00 56.09 92 SER A O 1
ATOM 668 N N . ALA A 1 93 ? 1.519 12.926 -5.814 1.00 52.59 93 ALA A N 1
ATOM 669 C CA . ALA A 1 93 ? 2.541 12.352 -4.940 1.00 52.59 93 ALA A CA 1
ATOM 670 C C . ALA A 1 93 ? 2.196 10.947 -4.423 1.00 52.59 93 ALA A C 1
ATOM 672 O O . ALA A 1 93 ? 3.032 10.308 -3.790 1.00 52.59 93 ALA A O 1
ATOM 673 N N . SER A 1 94 ? 1.009 10.410 -4.743 1.00 59.88 94 SER A N 1
ATOM 674 C CA . SER A 1 94 ? 0.621 9.032 -4.379 1.00 59.88 94 SER A CA 1
ATOM 675 C C . SER A 1 94 ? 0.581 8.793 -2.873 1.00 59.88 94 SER A C 1
ATOM 677 O O . SER A 1 94 ? 0.880 7.708 -2.369 1.00 59.88 94 SER A O 1
ATOM 679 N N . THR A 1 95 ? 0.209 9.839 -2.145 1.00 60.84 95 THR A N 1
ATOM 680 C CA . THR A 1 95 ? 0.205 9.821 -0.694 1.00 60.84 95 THR A CA 1
ATOM 681 C C . THR A 1 95 ? -0.975 9.003 -0.194 1.00 60.84 95 THR A C 1
ATOM 683 O O . THR A 1 95 ? -2.126 9.357 -0.443 1.00 60.84 95 THR A O 1
ATOM 686 N N . THR A 1 96 ? -0.682 7.922 0.528 1.00 66.06 96 THR A N 1
ATOM 687 C CA . THR A 1 96 ? -1.682 6.938 0.940 1.00 66.06 96 THR A CA 1
ATOM 688 C C . THR A 1 96 ? -2.189 7.182 2.354 1.00 66.06 96 THR A C 1
ATOM 690 O O . THR A 1 96 ? -1.434 7.070 3.315 1.00 66.06 96 THR A O 1
ATOM 693 N N . TYR A 1 97 ? -3.485 7.424 2.516 1.00 66.44 97 TYR A N 1
ATOM 694 C CA . TYR A 1 97 ? -4.141 7.361 3.826 1.00 66.44 97 TYR A CA 1
ATOM 695 C C . TYR A 1 97 ? -4.965 6.082 3.862 1.00 66.44 97 TYR A C 1
ATOM 697 O O . TYR A 1 97 ? -5.742 5.862 2.945 1.00 66.44 97 TYR A O 1
ATOM 705 N N . CYS A 1 98 ? -4.743 5.220 4.859 1.00 68.19 98 CYS A N 1
ATOM 706 C CA . CYS A 1 98 ? -5.403 3.916 4.992 1.00 68.19 98 CYS A CA 1
ATOM 707 C C . CYS A 1 98 ? -6.067 3.677 6.364 1.00 68.19 98 CYS A C 1
ATOM 709 O O . CYS A 1 98 ? -6.282 2.536 6.743 1.00 68.19 98 CYS A O 1
ATOM 711 N N . CYS A 1 99 ? -6.416 4.724 7.124 1.00 73.19 99 CYS A N 1
ATOM 712 C CA . CYS A 1 99 ? -7.029 4.592 8.459 1.00 73.19 99 CYS A CA 1
ATOM 713 C C . CYS A 1 99 ? -8.295 5.431 8.580 1.00 73.19 99 CYS A C 1
ATOM 715 O O . CYS A 1 99 ? -8.227 6.622 8.296 1.00 73.19 99 CYS A O 1
ATOM 717 N N . ALA A 1 100 ? -9.391 4.851 9.089 1.00 68.06 100 ALA A N 1
ATOM 718 C CA . ALA A 1 100 ? -10.677 5.534 9.290 1.00 68.06 100 ALA A CA 1
ATOM 719 C C . ALA A 1 100 ? -10.554 6.841 10.103 1.00 68.06 100 ALA A C 1
ATOM 721 O O . ALA A 1 100 ? -11.200 7.837 9.786 1.00 68.06 100 ALA A O 1
ATOM 722 N N . GLU A 1 101 ? -9.662 6.857 11.094 1.00 77.00 101 GLU A N 1
ATOM 723 C CA . GLU A 1 101 ? -9.376 8.020 11.947 1.00 77.00 101 GLU A CA 1
ATOM 724 C C . GLU A 1 101 ? -8.631 9.147 11.219 1.00 77.00 101 GLU A C 1
ATOM 726 O O . GLU A 1 101 ? -8.757 10.315 11.575 1.00 77.00 101 GLU A O 1
ATOM 731 N N . HIS A 1 102 ? -7.867 8.810 10.178 1.00 77.50 102 HIS A N 1
ATOM 732 C CA . HIS A 1 102 ? -6.976 9.741 9.486 1.00 77.50 102 HIS A CA 1
ATOM 733 C C . HIS A 1 102 ? -7.403 10.034 8.049 1.00 77.50 102 HIS A C 1
ATOM 735 O O . HIS A 1 102 ? -6.649 10.673 7.317 1.00 77.50 102 HIS A O 1
ATOM 741 N N . VAL A 1 103 ? -8.593 9.588 7.632 1.00 72.31 103 VAL A N 1
ATOM 742 C CA . VAL A 1 103 ? -9.164 9.976 6.339 1.00 72.31 103 VAL A CA 1
ATOM 743 C C . VAL A 1 103 ? -9.557 11.452 6.407 1.00 72.31 103 VAL A C 1
ATOM 745 O O . VAL A 1 103 ? -10.461 11.797 7.182 1.00 72.31 103 VAL A O 1
ATOM 748 N N . PRO A 1 104 ? -8.948 12.332 5.589 1.00 70.50 104 PRO A N 1
ATOM 749 C CA . PRO A 1 104 ? -9.397 13.710 5.477 1.00 70.50 104 PRO A CA 1
ATOM 750 C C . PRO A 1 104 ? -10.888 13.743 5.113 1.00 70.50 104 PRO A C 1
ATOM 752 O O . PRO A 1 104 ? -11.301 12.991 4.229 1.00 70.50 104 PRO A O 1
ATOM 755 N N . PRO A 1 105 ? -11.708 14.619 5.722 1.00 72.94 105 PRO A N 1
ATOM 756 C CA . PRO A 1 105 ? -13.152 14.645 5.478 1.00 72.94 105 PRO A CA 1
ATOM 757 C C . PRO A 1 105 ? -13.537 14.709 3.994 1.00 72.94 105 PRO A C 1
ATOM 759 O O . PRO A 1 105 ? -14.503 14.080 3.586 1.00 72.94 105 PRO A O 1
ATOM 762 N N . ARG A 1 106 ? -12.731 15.405 3.180 1.00 71.56 106 ARG A N 1
ATOM 763 C CA . ARG A 1 106 ? -12.937 15.571 1.732 1.00 71.56 106 ARG A CA 1
ATOM 764 C C . ARG A 1 106 ? -12.711 14.306 0.901 1.00 71.56 106 ARG A C 1
ATOM 766 O O . ARG A 1 106 ? -13.077 14.299 -0.26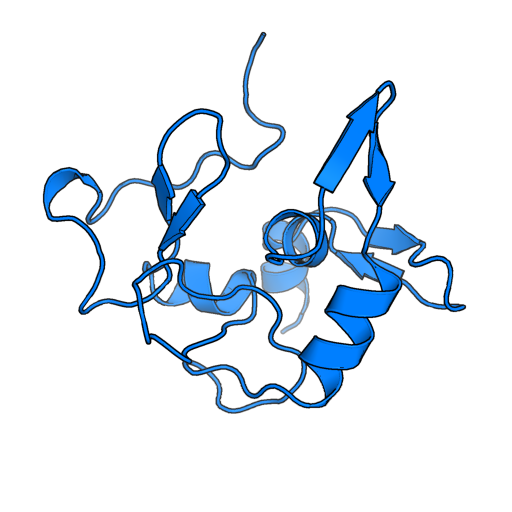5 1.00 71.56 106 ARG A O 1
ATOM 773 N N . LEU A 1 107 ? -12.074 13.280 1.464 1.00 67.50 107 LEU A N 1
ATOM 774 C CA . LEU A 1 107 ? -11.742 12.051 0.742 1.00 67.50 107 LEU A CA 1
ATOM 775 C C . LEU A 1 107 ? -12.681 10.893 1.078 1.00 67.50 107 LEU A C 1
ATOM 777 O O . LEU A 1 107 ? -12.723 9.928 0.329 1.00 67.50 107 LEU A O 1
ATOM 781 N N . ARG A 1 108 ? -13.455 10.984 2.167 1.00 69.69 108 ARG A N 1
ATOM 782 C CA . ARG A 1 108 ? -14.332 9.898 2.627 1.00 69.69 108 ARG A CA 1
ATOM 783 C C . ARG A 1 108 ? -15.323 9.485 1.533 1.00 69.69 108 ARG A C 1
ATOM 785 O O . ARG A 1 108 ? -16.070 10.317 1.033 1.00 69.69 108 ARG A O 1
ATOM 792 N N . GLY A 1 109 ? -15.346 8.193 1.203 1.00 61.91 109 GLY A N 1
ATOM 793 C CA . GLY A 1 109 ? -16.309 7.614 0.257 1.00 61.91 109 GLY A CA 1
ATOM 794 C C . GLY A 1 109 ? -15.964 7.775 -1.228 1.00 61.91 109 GLY A C 1
ATOM 795 O O . GLY A 1 109 ? -16.743 7.328 -2.066 1.00 61.91 109 GLY A O 1
ATOM 796 N N . LEU A 1 110 ? -14.815 8.367 -1.577 1.00 62.41 110 LEU A N 1
ATOM 797 C CA . LEU A 1 110 ? -14.373 8.433 -2.972 1.00 62.41 110 LEU A CA 1
ATOM 798 C C . LEU A 1 110 ? -13.769 7.092 -3.427 1.00 62.41 110 LEU A C 1
ATOM 800 O O . LEU A 1 110 ? -12.903 6.550 -2.731 1.00 62.41 110 LEU A O 1
ATOM 804 N N . PRO A 1 111 ? -14.179 6.554 -4.593 1.00 56.38 111 PRO A N 1
ATOM 805 C CA . PRO A 1 111 ? -13.534 5.388 -5.174 1.00 56.38 111 PRO A CA 1
ATOM 806 C C . PRO A 1 111 ? -12.113 5.748 -5.615 1.00 56.38 111 PRO A C 1
ATOM 808 O O . PRO A 1 111 ? -11.844 6.835 -6.126 1.00 56.38 111 PRO A O 1
ATOM 811 N N . LEU A 1 112 ? -11.189 4.818 -5.408 1.00 58.31 112 LEU A N 1
ATOM 812 C CA . LEU A 1 112 ? -9.802 4.999 -5.809 1.00 58.31 112 LEU A CA 1
ATOM 813 C C . LEU A 1 112 ? -9.643 4.977 -7.328 1.00 58.31 112 LEU A C 1
ATOM 815 O O . LEU A 1 112 ? -10.102 4.010 -7.937 1.00 58.31 112 LEU A O 1
ATOM 819 N N . PRO A 1 113 ? -8.870 5.907 -7.913 1.00 56.00 113 PRO A N 1
ATOM 820 C CA . PRO A 1 113 ? -8.223 5.640 -9.185 1.00 56.00 113 PRO A CA 1
ATOM 821 C C . PRO A 1 113 ? -7.089 4.634 -8.952 1.00 56.00 113 PRO A C 1
ATOM 823 O O . PRO A 1 113 ? -6.249 4.818 -8.057 1.00 56.00 113 PRO A O 1
ATOM 826 N N . LEU A 1 114 ? -7.031 3.561 -9.742 1.00 56.62 114 LEU A N 1
ATOM 827 C CA . LEU A 1 114 ? -5.827 2.736 -9.777 1.00 56.62 114 LEU A CA 1
ATOM 828 C C . LEU A 1 114 ? -4.673 3.604 -10.299 1.00 56.62 114 LEU A C 1
ATOM 830 O O . LEU A 1 114 ? -4.859 4.457 -11.165 1.00 56.62 114 LEU A O 1
ATOM 834 N N . ARG A 1 115 ? -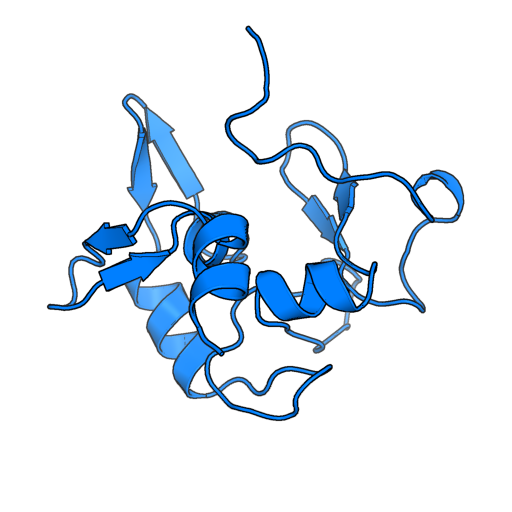3.451 3.400 -9.791 1.00 54.91 115 ARG A N 1
ATOM 835 C CA . ARG A 1 115 ? -2.287 4.248 -10.128 1.00 54.91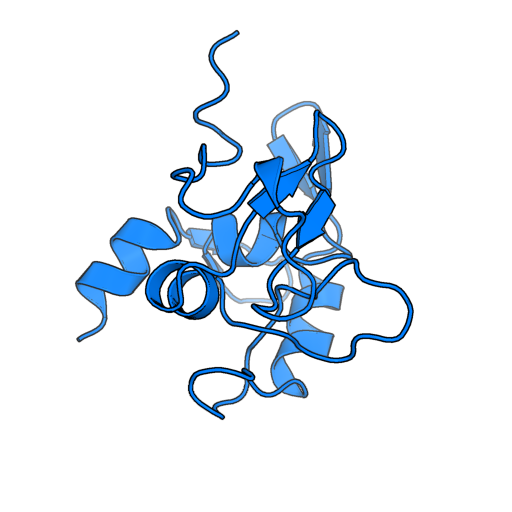 115 ARG A CA 1
ATOM 836 C C . ARG A 1 115 ? -1.924 4.226 -11.633 1.00 54.91 115 ARG A C 1
ATOM 838 O O . ARG A 1 115 ? -1.111 5.038 -12.050 1.00 54.91 115 ARG A O 1
ATOM 845 N N . GLY A 1 116 ? -2.567 3.357 -12.428 1.00 48.59 116 GLY A N 1
ATOM 846 C CA . GLY A 1 116 ? -2.502 3.278 -13.896 1.00 48.59 116 GLY A CA 1
ATOM 847 C C . GLY A 1 116 ? -3.806 3.595 -14.655 1.00 48.59 116 GLY A C 1
ATOM 848 O O . GLY A 1 116 ? -3.825 3.455 -15.868 1.00 48.59 116 GLY A O 1
ATOM 849 N N . GLU A 1 117 ? -4.879 4.024 -13.982 1.00 46.06 117 GLU A N 1
ATOM 850 C CA . GLU A 1 117 ? -6.097 4.596 -14.606 1.00 46.06 117 GLU A CA 1
ATOM 851 C C . GLU A 1 117 ? -6.024 6.128 -14.695 1.00 46.06 117 GLU A C 1
ATOM 853 O O . GLU A 1 117 ? -7.006 6.808 -14.986 1.00 46.06 117 GLU A O 1
ATOM 858 N N . ARG A 1 118 ? -4.840 6.691 -14.432 1.00 45.41 118 ARG A N 1
ATOM 859 C CA . ARG A 1 118 ? -4.533 8.071 -14.782 1.00 45.41 118 ARG A CA 1
ATOM 860 C C . ARG A 1 118 ? -4.451 8.134 -16.303 1.00 45.41 118 ARG A C 1
ATOM 862 O O . ARG A 1 118 ? -3.401 7.854 -16.875 1.00 45.41 118 ARG A O 1
ATOM 869 N N . SER A 1 119 ? -5.584 8.435 -16.934 1.00 31.59 119 SER A N 1
ATOM 870 C CA . SER A 1 119 ? -5.608 8.962 -18.292 1.00 31.59 119 SER A CA 1
ATOM 871 C C . SER A 1 119 ? -4.571 10.077 -18.388 1.00 31.59 119 SER A C 1
ATOM 873 O O . SER A 1 119 ? -4.431 10.876 -17.458 1.00 31.59 119 SER A O 1
ATOM 875 N N . VAL A 1 120 ? -3.827 10.036 -19.489 1.00 37.00 120 VAL A N 1
ATOM 876 C CA . VAL A 1 120 ? -2.973 11.114 -19.995 1.00 37.00 120 VAL A CA 1
ATOM 877 C C . VAL A 1 120 ? -3.581 12.501 -19.805 1.00 37.00 120 VAL A C 1
ATOM 879 O O . VAL A 1 120 ? -4.826 12.623 -19.886 1.00 37.00 120 VAL A O 1
#

Secondary structure (DSSP, 8-state):
-HHHHHHHH-SEEE-SSS-EEEHHHHHTSTT-EE-GGG-EESHHHHHHHHTT-B-TTT--B---EE--STT---EE-HHHHHHTT--EEETTTTEEE--GGG--GGGTTPPPPPTT----